Protein 5ETE (pdb70)

CATH classification: 3.40.33.10

Secondary structure (DSSP, 8-state):
---HHHHHHHHHHHHHHTTBTT-PPPEE-HHHHHHHHHHHHT---SS-------SSEEEEEES--HHHHHHHHHHGGGG--TTS-S--TTTHHHHHHH-TT--EEEEEEEE--TTT-EEEEEEEES----TT-HHHHSPPB-

Foldseek 3Di:
DDDPLQVLLQVLLQVLLVQFPLADRADEDPVQQVVAAVVQVPDPLPPDDDDDPDQWAKDKDWDDRRSRSLVCLLVLVVVADLVDDADDPSNQSNLFSNFRPWHYKHKHKDASPDPIGMIIMMTIPPTDRDPPCSNVGPGDGD

Nearest PDB structures (foldseek):
  5jys-assembly1_A  TM=9.985E-01  e=9.678E-29  Saccharomyces cerevisiae S288C
  1smb-assembly1_A  TM=9.167E-01  e=1.382E-13  Homo sapiens
  5vhg-assembly1_A  TM=9.095E-01  e=3.705E-13  Homo sapiens
  4p27-assembly1_A  TM=7.728E-01  e=4.350E-09  Schistosoma mansoni
  6any-assembly1_A  TM=7.754E-01  e=2.032E-08  Brugia malayi

Radius of gyration: 14.45 Å; Cα contacts (8 Å, |Δi|>4): 253; chains: 1; bounding box: 34×34×40 Å

Solvent-accessible surface area: 7162 Å² total; per-residue (Å²): 200,84,70,127,57,4,51,48,0,31,50,21,0,33,121,44,1,80,87,7,109,106,17,80,73,8,59,36,11,112,96,6,17,66,66,0,58,89,63,0,85,124,26,107,41,55,25,89,81,97,115,32,78,36,101,63,9,30,3,11,8,35,45,100,74,1,35,38,0,0,48,36,7,15,101,28,37,102,96,23,73,81,95,108,60,21,140,48,93,93,3,10,58,0,1,5,0,1,5,46,59,2,77,69,0,0,4,0,47,66,106,28,38,88,91,106,27,33,3,0,0,0,1,0,55,63,22,10,50,130,175,70,79,14,73,96,9,7,36,61,96,111

Structure (mmCIF, N/CA/C/O backbone):
data_5ETE
#
_entry.id   5ETE
#
_cell.length_a   124.740
_cell.length_b   124.740
_cell.length_c   59.060
_cell.angle_alpha   90.00
_cell.angle_beta   90.00
_cell.angle_gamma   120.00
#
_symmetry.space_group_name_H-M   'P 62 2 2'
#
loop_
_entity.id
_entity.type
_entity.pdbx_description
1 polymer Pry1p
2 non-polymer '1,4-DIETHYLENE DIOXIDE'
3 water water
#
loop_
_atom_site.group_PDB
_atom_site.id
_atom_site.type_symbol
_atom_site.label_atom_id
_atom_site.label_alt_id
_atom_site.label_comp_id
_atom_site.label_asym_id
_atom_site.label_entity_id
_atom_site.label_seq_id
_atom_site.pdbx_PDB_ins_code
_atom_site.Cartn_x
_atom_site.Cartn_y
_atom_site.Cartn_z
_atom_site.occupancy
_atom_site.B_iso_or_equiv
_atom_site.auth_seq_id
_atom_site.auth_comp_id
_atom_site.auth_asym_id
_atom_site.auth_atom_id
_atom_site.pdbx_PDB_model_num
ATOM 1 N N . ASP A 1 8 ? -21.604 50.195 26.219 1.00 54.85 158 ASP A N 1
ATOM 2 C CA . ASP A 1 8 ? -20.668 51.201 25.707 1.00 71.69 158 ASP A CA 1
ATOM 3 C C . ASP A 1 8 ? -19.441 50.560 25.065 1.00 58.48 158 ASP A C 1
ATOM 4 O O . ASP A 1 8 ? -18.952 49.528 25.525 1.00 53.98 158 ASP A O 1
ATOM 12 N N . LEU A 1 9 ? -18.935 51.192 24.009 1.00 57.64 159 LEU A N 1
ATOM 13 C CA . LEU A 1 9 ? -17.785 50.656 23.292 1.00 50.19 159 LEU A CA 1
ATOM 14 C C . LEU A 1 9 ? -16.512 50.790 24.120 1.00 43.52 159 LEU A C 1
ATOM 15 O O . LEU A 1 9 ? -16.356 51.719 24.919 1.00 42.20 159 LEU A O 1
ATOM 31 N N . SER A 1 10 ? -15.587 49.852 23.908 1.00 36.81 160 SER A N 1
ATOM 32 C CA . SER A 1 10 ? -14.236 50.020 24.413 1.00 32.95 160 SER A CA 1
ATOM 33 C C . SER A 1 10 ? -13.565 51.237 23.755 1.00 32.44 160 SER A C 1
ATOM 34 O O . SER A 1 10 ? -14.042 51.798 22.757 1.00 29.25 160 SER A O 1
ATOM 42 N N . ASP A 1 11 ? -12.433 51.640 24.337 1.00 32.20 161 ASP A N 1
ATOM 43 C CA . ASP A 1 11 ? -11.640 52.719 23.763 1.00 30.54 161 ASP A CA 1
ATOM 44 C C . ASP A 1 11 ? -11.077 52.322 22.398 1.00 35.33 161 ASP A C 1
ATOM 45 O O . ASP A 1 11 ? -11.018 53.148 21.477 1.00 28.21 161 ASP A O 1
ATOM 54 N N . PHE A 1 12 ? -10.681 51.052 22.238 1.00 29.18 162 PHE A N 1
ATOM 55 C CA . PHE A 1 12 ? -10.249 50.561 20.931 1.00 29.07 162 PHE A CA 1
ATOM 56 C C . PHE A 1 12 ? -11.355 50.739 19.894 1.00 28.75 162 PHE A C 1
ATOM 57 O O . PHE A 1 12 ? -11.142 51.346 18.833 1.00 26.24 162 PHE A O 1
ATOM 74 N N . ALA A 1 13 ? -12.557 50.240 20.199 1.00 26.56 163 ALA A N 1
ATOM 75 C CA . ALA A 1 13 ? -13.652 50.293 19.231 1.00 25.61 163 ALA A CA 1
ATOM 76 C C . ALA A 1 13 ? -14.036 51.736 18.89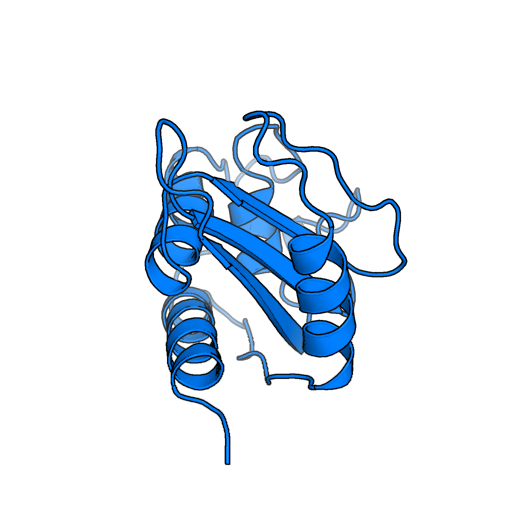8 1.00 28.26 163 ALA A C 1
ATOM 77 O O . ALA A 1 13 ? -14.250 52.077 17.728 1.00 24.67 163 ALA A O 1
ATOM 84 N N . SER A 1 14 ? -14.149 52.598 19.907 1.00 22.73 164 SER A N 1
ATOM 85 C CA . SER A 1 14 ? -14.601 53.961 19.620 1.00 26.80 164 SER A CA 1
ATOM 86 C C . SER A 1 14 ? -13.554 54.739 18.815 1.00 28.61 164 SER A C 1
ATOM 87 O O . SER A 1 14 ? -13.906 55.503 17.900 1.00 22.34 164 SER A O 1
ATOM 95 N N . SER A 1 15 ? -12.264 54.533 19.105 1.00 18.87 165 SER A N 1
ATOM 96 C CA . SER A 1 15 ? -11.237 55.266 18.363 1.00 22.33 165 SER A CA 1
ATOM 97 C C . SER A 1 15 ? -11.144 54.794 16.908 1.00 23.32 165 SER A C 1
ATOM 98 O O . SER A 1 15 ? -10.993 55.617 16.002 1.00 23.22 165 SER A O 1
ATOM 106 N N . VAL A 1 16 ? -11.232 53.480 16.662 1.00 20.61 166 VAL A N 1
ATOM 107 C CA . VAL A 1 16 ? -11.163 52.954 15.305 1.00 21.05 166 VAL A CA 1
ATOM 108 C C . VAL A 1 16 ? -12.409 53.344 14.502 1.00 22.32 166 VAL A C 1
ATOM 109 O O . VAL A 1 16 ? -12.317 53.662 13.314 1.00 22.30 166 VAL A O 1
ATOM 122 N N . LEU A 1 17 ? -13.591 53.299 15.123 1.00 21.69 167 LEU A N 1
ATOM 123 C CA . LEU A 1 17 ? -14.816 53.690 14.427 1.00 19.55 167 LEU A CA 1
ATOM 124 C C . LEU A 1 17 ? -14.764 55.153 14.013 1.00 20.24 167 LEU A C 1
ATOM 125 O O . LEU A 1 17 ? -15.113 55.503 12.874 1.00 21.93 167 LEU A O 1
ATOM 141 N N . ALA A 1 18 ? -14.358 56.027 14.941 1.00 21.84 168 ALA A N 1
ATOM 142 C CA . ALA A 1 18 ? -14.208 57.453 14.628 1.00 21.93 168 ALA A CA 1
ATOM 143 C C . ALA A 1 18 ? -13.231 57.682 13.472 1.00 26.15 168 ALA A C 1
ATOM 144 O O . ALA A 1 18 ? -13.470 58.537 12.609 1.00 22.86 168 ALA A O 1
ATOM 151 N N . GLU A 1 19 ? -12.117 56.942 13.433 1.00 20.77 169 GLU A N 1
ATOM 152 C CA . GLU A 1 19 ? -11.155 57.196 12.365 1.00 20.13 169 GLU A CA 1
ATOM 153 C C . GLU A 1 19 ? -11.752 56.824 11.001 1.00 22.74 169 GLU A C 1
ATOM 154 O O . GLU A 1 19 ? -11.566 57.556 10.018 1.00 20.77 169 GLU A O 1
ATOM 166 N N . HIS A 1 20 ? -12.535 55.731 10.936 1.00 21.06 170 HIS A N 1
ATOM 167 C CA . HIS A 1 20 ? -13.229 55.385 9.695 1.00 18.19 170 HIS A CA 1
ATOM 168 C C . HIS A 1 20 ? -14.187 56.511 9.284 1.00 22.26 170 HIS A C 1
ATOM 169 O O . HIS A 1 20 ? -14.196 56.966 8.128 1.00 19.56 170 HIS A O 1
ATOM 183 N N . ASN A 1 21 ? -15.027 56.949 10.216 1.00 16.90 171 ASN A N 1
ATOM 184 C CA . ASN A 1 21 ? -16.124 57.850 9.873 1.00 20.15 171 ASN A CA 1
ATOM 185 C C . ASN A 1 21 ? -15.661 59.293 9.651 1.00 22.75 171 ASN A C 1
ATOM 186 O O . ASN A 1 21 ? -16.325 60.039 8.910 1.00 23.79 171 ASN A O 1
ATOM 197 N N . LYS A 1 22 ? -14.509 59.681 10.211 1.00 19.97 172 LYS A N 1
ATOM 198 C CA . LYS A 1 22 ? -13.892 60.968 9.858 1.00 24.87 172 LYS A CA 1
ATOM 199 C C . LYS A 1 22 ? -13.531 61.016 8.383 1.00 23.55 172 LYS A C 1
ATOM 200 O O . LYS A 1 22 ? -13.635 62.069 7.744 1.00 23.48 172 LYS A O 1
ATOM 219 N N . LYS A 1 23 ? -13.006 59.906 7.854 1.00 20.36 173 LYS A N 1
ATOM 220 C CA . LYS A 1 23 ? -12.619 59.846 6.444 1.00 21.71 173 LYS A CA 1
ATOM 221 C C . LYS A 1 23 ? -13.823 59.710 5.517 1.00 25.31 173 LYS A C 1
ATOM 222 O O . LYS A 1 23 ? -13.891 60.392 4.482 1.00 23.71 173 LYS A O 1
ATOM 241 N N . ARG A 1 24 ? -14.782 58.837 5.861 1.00 19.77 174 ARG A N 1
ATOM 242 C CA . ARG A 1 24 ? -15.952 58.679 5.007 1.00 21.12 174 ARG A CA 1
ATOM 243 C C . ARG A 1 24 ? -16.705 59.993 4.842 1.00 19.24 174 ARG A C 1
ATOM 244 O O . ARG A 1 24 ? -17.304 60.236 3.786 1.00 19.49 174 ARG A O 1
ATOM 265 N N . ALA A 1 25 ? -16.712 60.839 5.869 1.00 21.98 175 ALA A N 1
ATOM 266 C CA . ALA A 1 25 ? -17.456 62.098 5.785 1.00 25.59 175 ALA A CA 1
ATOM 267 C C . ALA A 1 25 ? -16.832 63.079 4.800 1.00 24.49 175 ALA A C 1
ATOM 268 O O . ALA A 1 25 ? -17.480 64.080 4.443 1.00 20.87 175 ALA A O 1
ATOM 275 N N . LEU A 1 26 ? -15.595 62.824 4.365 1.00 21.56 176 LEU A N 1
ATOM 276 C CA . LEU A 1 26 ? -14.981 63.642 3.331 1.00 21.84 176 LEU A CA 1
ATOM 277 C C . LEU A 1 26 ? -15.597 63.399 1.955 1.00 23.12 176 LEU A C 1
ATOM 278 O O . LEU A 1 26 ? -15.401 64.229 1.073 1.00 23.84 176 LEU A O 1
ATOM 294 N N . HIS A 1 27 ? -16.362 62.311 1.766 1.00 22.47 177 HIS A N 1
ATOM 295 C CA . HIS A 1 27 ? -16.877 61.890 0.466 1.00 22.65 177 HIS A CA 1
ATOM 296 C C . HIS A 1 27 ? -18.399 62.073 0.339 1.00 24.85 177 HIS A C 1
ATOM 297 O O . HIS A 1 27 ? -19.149 61.827 1.290 1.00 20.32 177 HIS A O 1
ATOM 311 N N . LYS A 1 28 ? -18.841 62.438 -0.868 1.00 24.27 178 LYS A N 1
ATOM 312 C CA . LYS A 1 28 ? -20.250 62.717 -1.150 1.00 28.74 178 LYS A CA 1
ATOM 313 C C . LYS A 1 28 ? -21.095 61.461 -0.992 1.00 25.85 178 LYS A C 1
ATOM 314 O O . LYS A 1 28 ? -20.681 60.370 -1.373 1.00 21.40 178 LYS A O 1
ATOM 333 N N . ASP A 1 29 ? -22.288 61.623 -0.432 1.00 21.80 179 ASP A N 1
ATOM 334 C CA . ASP A 1 29 ? -23.291 60.547 -0.408 1.00 24.94 179 ASP A CA 1
ATOM 335 C C . ASP A 1 29 ? -22.736 59.241 0.188 1.00 28.98 179 ASP A C 1
ATOM 336 O O . ASP A 1 29 ? -23.091 58.138 -0.247 1.00 29.61 179 ASP A O 1
ATOM 345 N N . THR A 1 30 ? -21.876 59.355 1.205 1.00 23.23 180 THR A N 1
ATOM 346 C CA . THR A 1 30 ? -21.236 58.186 1.830 1.00 23.93 180 THR A CA 1
ATOM 347 C C . THR A 1 30 ? -21.612 58.070 3.320 1.00 27.45 180 THR A C 1
ATOM 348 O O . THR A 1 30 ? -21.066 58.801 4.169 1.00 26.55 180 THR A O 1
ATOM 359 N N . PRO A 1 31 ? -22.542 57.182 3.688 1.00 26.73 181 PRO A N 1
ATOM 360 C CA . PRO A 1 31 ? -23.004 57.112 5.091 1.00 25.43 181 PRO A CA 1
ATOM 361 C C . PRO A 1 31 ? -21.928 56.635 6.052 1.00 25.28 181 PRO A C 1
ATOM 362 O O . PRO A 1 31 ? -21.026 55.880 5.688 1.00 23.57 181 PRO A O 1
ATOM 373 N N . ALA A 1 32 ? -22.076 57.039 7.316 1.00 21.31 182 ALA A N 1
ATOM 374 C CA . ALA A 1 32 ? -21.210 56.552 8.383 1.00 22.90 182 ALA A CA 1
ATOM 375 C C . ALA A 1 32 ? -21.461 55.074 8.675 1.00 27.00 182 ALA A C 1
ATOM 376 O O . ALA A 1 32 ? -22.563 54.558 8.484 1.00 22.16 182 ALA A O 1
ATOM 383 N N . LEU A 1 33 ? -20.406 54.386 9.114 1.00 22.96 183 LEU A N 1
ATOM 384 C CA . LEU A 1 33 ? -20.504 53.010 9.586 1.00 26.16 183 LEU A CA 1
ATOM 385 C C . LEU A 1 33 ? -20.891 52.956 11.070 1.00 21.63 183 LEU A C 1
ATOM 386 O O . LEU A 1 33 ? -20.663 53.901 11.837 1.00 22.61 183 LEU A O 1
ATOM 402 N N . SER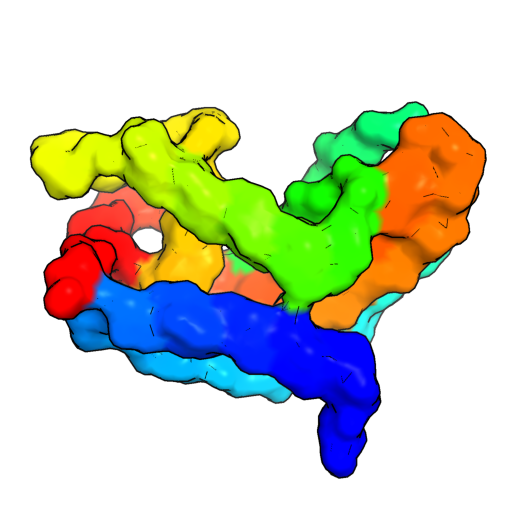 A 1 34 ? -21.460 51.821 11.471 1.00 21.37 184 SER A N 1
ATOM 403 C CA . SER A 1 34 ? -21.627 51.479 12.872 1.00 21.52 184 SER A CA 1
ATOM 404 C C . SER A 1 34 ? -20.788 50.247 13.220 1.00 21.89 184 SER A C 1
ATOM 405 O O . SER A 1 34 ? -20.432 49.445 12.348 1.00 24.64 184 SER A O 1
ATOM 413 N N . TRP A 1 35 ? -20.464 50.115 14.514 1.00 24.85 185 TRP A N 1
ATOM 414 C CA . TRP A 1 35 ? -19.618 49.024 15.012 1.00 24.80 185 TRP A CA 1
ATOM 415 C C . 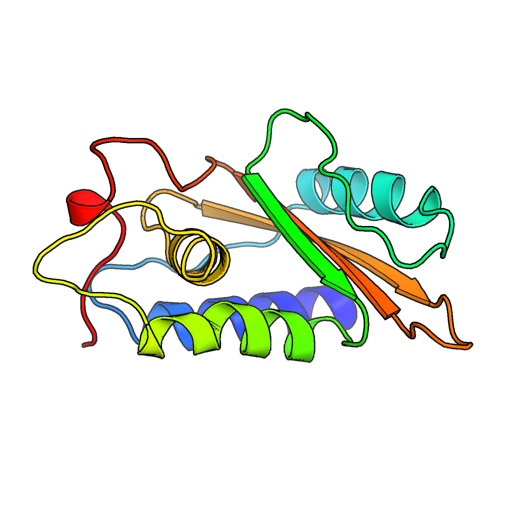TRP A 1 35 ? -20.447 47.768 15.273 1.00 25.74 185 TRP A C 1
ATOM 416 O O . TRP A 1 35 ? -21.544 47.849 15.822 1.00 26.25 185 TRP A O 1
ATOM 437 N N . SER A 1 36 ? -19.912 46.602 14.909 1.00 25.95 186 SER A N 1
ATOM 438 C CA . SER A 1 36 ? -20.607 45.325 15.101 1.00 23.10 186 SER A CA 1
ATOM 439 C C . SER A 1 36 ? -19.793 44.396 16.006 1.00 27.90 186 SER A C 1
ATOM 440 O O . SER A 1 36 ? -18.646 44.059 15.688 1.00 25.13 186 SER A O 1
ATOM 448 N N . ASP A 1 37 ? -20.385 43.986 17.137 1.00 24.51 187 ASP A N 1
ATOM 449 C CA . ASP A 1 37 ? -19.744 43.005 18.014 1.00 24.67 187 ASP A CA 1
ATOM 450 C C . ASP A 1 37 ? -19.485 41.692 17.280 1.00 26.29 187 ASP A C 1
ATOM 451 O O . ASP A 1 37 ? -18.484 41.020 17.531 1.00 23.13 187 ASP A O 1
ATOM 460 N N . THR A 1 38 ? -20.386 41.306 16.378 1.00 22.22 188 THR A N 1
ATOM 461 C CA . THR A 1 38 ? -20.197 40.093 15.587 1.00 23.79 188 THR A CA 1
ATOM 462 C C . THR A 1 38 ? -18.943 40.189 14.709 1.00 29.64 188 THR A C 1
ATOM 463 O O . THR A 1 38 ? -18.110 39.267 14.684 1.00 23.17 188 THR A O 1
ATOM 474 N N . LEU A 1 39 ? -18.777 41.310 13.995 1.00 25.82 189 LEU A N 1
ATOM 475 C CA . LEU A 1 39 ? -17.603 41.473 13.144 1.00 25.47 189 LEU A CA 1
ATOM 476 C C . LEU A 1 39 ? -16.325 41.519 13.977 1.00 25.65 189 LEU A C 1
ATOM 477 O O . LEU A 1 39 ? -15.314 40.915 13.596 1.00 24.34 189 LEU A O 1
ATOM 493 N N . ALA A 1 40 ? -16.376 42.173 15.149 1.00 21.48 190 ALA A N 1
ATOM 494 C CA . ALA A 1 40 ? -15.189 42.335 15.989 1.00 29.49 190 ALA A CA 1
ATOM 495 C C . ALA A 1 40 ? -14.759 41.023 16.637 1.00 31.50 190 ALA A C 1
ATOM 496 O O . ALA A 1 40 ? -13.563 40.807 16.851 1.00 24.22 190 ALA A O 1
ATOM 503 N N . SER A 1 41 ? -15.705 40.136 16.957 1.00 27.85 191 SER A N 1
ATOM 504 C CA . SER A 1 41 ? -15.335 38.825 17.495 1.00 26.11 191 SER A CA 1
ATOM 505 C C . SER A 1 41 ? -14.652 37.984 16.437 1.00 28.13 191 SER A C 1
ATOM 506 O O . SER A 1 41 ? -13.663 37.302 16.730 1.00 33.78 191 SER A O 1
ATOM 514 N N . TYR A 1 42 ? -15.166 38.027 15.198 1.00 26.04 192 TYR A N 1
ATOM 515 C CA . TYR A 1 42 ? -14.507 37.353 14.085 1.00 26.47 192 TYR A CA 1
ATOM 516 C C . TYR A 1 42 ? -13.091 37.893 13.896 1.00 30.47 192 TYR A C 1
ATOM 517 O O . TYR A 1 42 ? -12.122 37.127 13.813 1.00 26.08 192 TYR A O 1
ATOM 535 N N . ALA A 1 43 ? -12.951 39.219 13.859 1.00 23.15 193 ALA A N 1
ATOM 536 C CA . ALA A 1 43 ? -11.633 39.822 13.623 1.00 30.06 193 ALA A CA 1
ATOM 537 C C . ALA A 1 43 ? -10.643 39.461 14.735 1.00 28.62 193 ALA A C 1
ATOM 538 O O . ALA A 1 43 ? -9.504 39.044 14.467 1.00 30.76 193 ALA A O 1
ATOM 545 N N . GLN A 1 44 ? -11.054 39.620 15.993 1.00 26.70 194 GLN A N 1
ATOM 546 C CA . GLN A 1 44 ? -10.141 39.381 17.103 1.00 30.39 194 GLN A CA 1
ATOM 547 C C . GLN A 1 44 ? -9.764 37.904 17.208 1.00 35.54 194 GLN A C 1
ATOM 548 O O . GLN A 1 44 ? -8.610 37.571 17.518 1.00 29.95 194 GLN A O 1
ATOM 562 N N . ASP A 1 45 ? -10.712 37.005 16.937 1.00 32.13 195 ASP A N 1
ATOM 563 C CA . ASP A 1 45 ? -10.368 35.582 16.880 1.00 35.32 195 ASP A CA 1
ATOM 564 C C . ASP A 1 45 ? -9.246 35.325 15.888 1.00 36.00 195 ASP A C 1
ATOM 565 O O . ASP A 1 45 ? -8.343 34.532 16.168 1.00 32.84 195 ASP A O 1
ATOM 572 N N . TYR A 1 46 ? -9.294 35.963 14.708 1.00 29.83 196 TYR A N 1
ATOM 573 C CA . TYR A 1 46 ? -8.249 35.739 13.704 1.00 35.43 196 TYR A CA 1
ATOM 574 C C . TYR A 1 46 ? -6.922 36.355 14.139 1.00 35.99 196 TYR A C 1
ATOM 575 O O . TYR A 1 46 ? -5.854 35.760 13.937 1.00 32.60 196 TYR A O 1
ATOM 593 N N . ALA A 1 47 ? -6.968 37.533 14.755 1.00 32.98 197 ALA A N 1
ATOM 594 C CA . ALA A 1 47 ? -5.743 38.158 15.243 1.00 37.01 197 ALA A CA 1
ATOM 595 C C . ALA A 1 47 ? -5.094 37.317 16.337 1.00 38.31 197 ALA A C 1
ATOM 596 O O . ALA A 1 47 ? -3.871 37.147 16.343 1.00 35.43 197 ALA A O 1
ATOM 603 N N . ASP A 1 48 ? -5.903 36.796 17.277 1.00 38.75 198 ASP A N 1
ATOM 604 C CA . ASP A 1 48 ? -5.399 35.896 18.320 1.00 40.10 198 ASP A CA 1
ATOM 605 C C . ASP A 1 48 ? -4.529 34.785 17.741 1.00 41.73 198 ASP A C 1
ATOM 606 O O . ASP A 1 48 ? -3.604 34.317 18.403 1.00 42.85 198 ASP A O 1
ATOM 615 N N . ASN A 1 49 ? -4.799 34.366 16.509 1.00 39.61 199 ASN A N 1
ATOM 616 C CA . ASN A 1 49 ? -4.083 33.275 15.866 1.00 42.02 199 ASN A CA 1
ATOM 617 C C . ASN A 1 49 ? -2.926 33.698 14.957 1.00 39.83 199 ASN A C 1
ATOM 618 O O . ASN A 1 49 ? -2.336 32.822 14.321 1.00 36.70 199 ASN A O 1
ATOM 629 N N . TYR A 1 50 ? -2.591 34.990 14.852 1.00 34.87 200 TYR A N 1
ATOM 630 C CA . TYR A 1 50 ? -1.497 35.400 13.969 1.00 44.56 200 TYR A CA 1
ATOM 631 C C . TYR A 1 50 ? -0.149 34.913 14.515 1.00 40.29 200 TYR A C 1
ATOM 632 O O . TYR A 1 50 ? 0.108 34.995 15.719 1.00 36.26 200 TYR A O 1
ATOM 650 N N . ASP A 1 51 ? 0.721 34.435 13.612 1.00 41.95 201 ASP A N 1
ATOM 651 C CA . ASP A 1 51 ? 2.015 33.830 13.963 1.00 45.12 201 ASP A CA 1
ATOM 652 C C . ASP A 1 51 ? 3.159 34.837 14.081 1.00 47.59 201 ASP A C 1
ATOM 653 O O . ASP A 1 51 ? 4.305 34.423 14.276 1.00 48.29 201 ASP A O 1
ATOM 662 N N . CYS A 1 52 ? 2.886 36.136 13.965 1.00 44.38 202 CYS A N 1
ATOM 663 C CA . CYS A 1 52 ? 3.912 37.167 14.139 1.00 42.51 202 CYS A CA 1
ATOM 664 C C . CYS A 1 52 ? 5.143 36.885 13.268 1.00 44.74 202 CYS A C 1
ATOM 665 O O . CYS A 1 52 ? 6.284 37.150 13.655 1.00 45.84 202 CYS A O 1
ATOM 672 N N . SER A 1 53 ? 4.896 36.393 12.053 1.00 41.35 203 SER A N 1
ATOM 673 C CA . SER A 1 53 ? 5.951 36.083 11.094 1.00 44.46 203 SER A CA 1
ATOM 674 C C . SER A 1 53 ? 6.296 37.235 10.154 1.00 52.63 203 SER A C 1
ATOM 675 O O . SER A 1 53 ? 7.363 37.199 9.528 1.00 44.11 203 SER A O 1
ATOM 683 N N . GLY A 1 54 ? 5.414 38.230 9.999 1.00 45.83 204 GLY A N 1
ATOM 684 C CA . GLY A 1 54 ? 5.636 39.311 9.063 1.00 45.66 204 GLY A CA 1
ATOM 685 C C . GLY A 1 54 ? 4.874 39.196 7.751 1.00 46.67 204 GLY A C 1
ATOM 686 O O . GLY A 1 54 ? 4.879 40.151 6.959 1.00 42.62 204 GLY A O 1
ATOM 690 N N . THR A 1 55 ? 4.232 38.071 7.491 1.00 46.53 205 THR A N 1
ATOM 691 C CA . THR A 1 55 ? 3.431 37.902 6.290 1.00 69.24 205 THR A CA 1
ATOM 692 C C . THR A 1 55 ? 1.960 38.177 6.595 1.00 64.55 205 THR A C 1
ATOM 693 O O . THR A 1 55 ? 1.479 37.942 7.708 1.00 57.32 205 THR A O 1
ATOM 699 N N . LEU A 1 56 ? 1.251 38.675 5.585 1.00 51.47 206 LEU A N 1
ATOM 700 C CA . LEU A 1 56 ? -0.173 38.978 5.686 1.00 45.78 206 LEU A CA 1
ATOM 701 C C . LEU A 1 56 ? -0.947 38.067 4.742 1.00 43.66 206 LEU A C 1
ATOM 702 O O . LEU A 1 56 ? -0.848 38.198 3.518 1.00 48.06 206 LEU A O 1
ATOM 718 N N . THR A 1 57 ? -1.719 37.155 5.318 1.00 38.42 207 THR A N 1
ATOM 719 C CA . THR A 1 57 ? -2.572 36.238 4.575 1.00 40.35 207 THR A CA 1
ATOM 720 C C . THR A 1 57 ? -4.030 36.487 4.956 1.00 34.02 207 THR A C 1
ATOM 721 O O . THR A 1 57 ? -4.361 36.573 6.146 1.00 32.77 207 THR A O 1
ATOM 732 N N . HIS A 1 58 ? -4.885 36.610 3.948 1.00 30.34 208 HIS A N 1
ATOM 733 C CA . HIS A 1 58 ? -6.306 36.854 4.158 1.00 32.53 208 HIS A CA 1
ATOM 734 C C . HIS A 1 58 ? -6.980 35.619 4.736 1.00 37.37 208 HIS A C 1
ATOM 735 O O . HIS A 1 58 ? -6.536 34.489 4.520 1.00 33.41 208 HIS A O 1
ATOM 749 N N . SER A 1 59 ? -8.087 35.842 5.452 1.00 37.59 209 SER A N 1
ATOM 750 C CA . SER A 1 59 ? -8.726 34.764 6.199 1.00 37.09 209 SER A CA 1
ATOM 751 C C . SER A 1 59 ? -9.599 33.858 5.337 1.00 31.18 209 SER A C 1
ATOM 752 O O . SER A 1 59 ? -9.915 32.748 5.768 1.00 34.83 209 SER A O 1
ATOM 760 N N . GLY A 1 60 ? -10.014 34.294 4.152 1.00 29.25 210 GLY A N 1
ATOM 761 C CA . GLY A 1 60 ? -10.945 33.502 3.369 1.00 32.40 210 GLY A CA 1
ATOM 762 C C . GLY A 1 60 ? -12.388 33.513 3.847 1.00 40.71 210 GLY A C 1
ATOM 763 O O . GLY A 1 60 ? -13.180 32.686 3.378 1.00 34.42 210 GLY A O 1
ATOM 767 N N . GLY A 1 61 ? -12.765 34.428 4.748 1.00 33.07 211 GLY A N 1
ATOM 768 C CA . GLY A 1 61 ? -14.075 34.416 5.377 1.00 31.02 211 GLY A CA 1
ATOM 769 C C . GLY A 1 61 ? -15.195 35.066 4.571 1.00 27.42 211 GLY A C 1
ATOM 770 O O . GLY A 1 61 ? -15.035 35.410 3.396 1.00 25.26 211 GLY A O 1
ATOM 774 N N . PRO A 1 62 ? -16.360 35.246 5.198 1.00 28.08 212 PRO A N 1
ATOM 775 C CA . PRO A 1 62 ? -1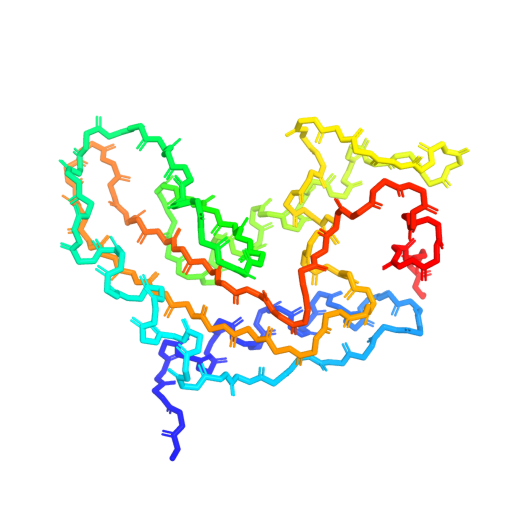7.526 35.811 4.500 1.00 28.36 212 PRO A CA 1
ATOM 776 C C . PRO A 1 62 ? -17.628 37.333 4.484 1.00 31.49 212 PRO A C 1
ATOM 777 O O . PRO A 1 62 ? -18.622 37.854 3.950 1.00 25.13 212 PRO A O 1
ATOM 788 N N . TYR A 1 63 ? -16.649 38.051 5.036 1.00 24.66 213 TYR A N 1
ATOM 789 C CA . TYR A 1 63 ? -16.715 39.503 5.178 1.00 24.13 213 TYR A CA 1
ATOM 790 C C . TYR A 1 63 ? -15.618 40.169 4.357 1.00 28.43 213 TYR A C 1
ATOM 791 O O . TYR A 1 63 ? -14.613 39.543 3.995 1.00 21.91 213 TYR A O 1
ATOM 809 N N . GLY A 1 64 ? -15.795 41.454 4.068 1.00 22.09 214 GLY A N 1
ATOM 810 C CA . GLY A 1 64 ? -14.668 42.247 3.595 1.00 25.15 214 GLY A CA 1
ATOM 811 C C . GLY A 1 64 ? -13.550 42.276 4.626 1.00 20.03 214 GLY A C 1
ATOM 812 O O . GLY A 1 64 ? -13.753 41.956 5.798 1.00 20.43 214 GLY A O 1
ATOM 816 N N . GLU A 1 65 ? -12.348 42.720 4.201 1.00 26.16 215 GLU A N 1
ATOM 817 C CA . GLU A 1 65 ? -11.160 42.568 5.047 1.00 21.21 215 GLU A CA 1
ATOM 818 C C . GLU A 1 65 ? -10.039 43.537 4.677 1.00 22.73 215 GLU A C 1
ATOM 819 O O . GLU A 1 65 ? -9.603 43.563 3.528 1.00 23.90 215 GLU A O 1
ATOM 831 N N . ASN A 1 66 ? -9.563 44.309 5.655 1.00 23.73 216 ASN A N 1
ATOM 832 C CA . ASN A 1 66 ? -8.317 45.074 5.544 1.00 20.15 216 ASN A CA 1
ATOM 833 C C . ASN A 1 66 ? -7.347 44.616 6.636 1.00 24.62 216 ASN A C 1
ATOM 834 O O . ASN A 1 66 ? -7.751 44.461 7.792 1.00 23.54 216 ASN A O 1
ATOM 845 N N . LEU A 1 67 ? -6.059 44.422 6.270 1.00 23.98 217 LEU A N 1
ATOM 846 C CA . LEU A 1 67 ? -4.992 43.997 7.179 1.00 26.97 217 LEU A CA 1
ATOM 847 C C . LEU A 1 67 ? -3.827 45.001 7.187 1.00 24.70 217 LEU A C 1
ATOM 848 O O . LEU A 1 67 ? -3.565 45.660 6.182 1.00 22.35 217 LEU A O 1
ATOM 864 N N . ALA A 1 68 ? -3.128 45.109 8.329 1.00 26.17 218 ALA A N 1
ATOM 865 C CA . ALA A 1 68 ? -1.948 45.970 8.473 1.00 30.74 218 ALA A CA 1
ATOM 866 C C . ALA A 1 68 ? -0.983 45.397 9.508 1.00 30.17 218 ALA A C 1
ATOM 867 O O . ALA A 1 68 ? -1.392 44.697 10.434 1.00 27.05 218 ALA A O 1
ATOM 874 N N . LEU A 1 69 ? 0.303 45.756 9.367 1.00 30.97 219 LEU A N 1
ATOM 875 C CA . LEU A 1 69 ? 1.345 45.381 10.324 1.00 28.95 219 LEU A CA 1
ATOM 876 C C . LEU A 1 69 ? 2.262 46.575 10.595 1.00 28.20 219 LEU A C 1
ATOM 877 O O . LEU A 1 69 ? 2.785 47.190 9.658 1.00 25.79 219 LEU A O 1
ATOM 893 N N . GLY A 1 70 ? 2.443 46.916 11.868 1.00 25.64 220 GLY A N 1
ATOM 894 C CA . GLY A 1 70 ? 3.273 48.054 12.245 1.00 29.70 220 GLY A CA 1
ATOM 895 C C . GLY A 1 70 ? 2.512 49.281 12.719 1.00 32.46 220 GLY A C 1
ATOM 896 O O . GLY A 1 70 ? 3.147 50.314 12.990 1.00 26.56 220 GLY A O 1
ATOM 900 N N . TYR A 1 71 ? 1.181 49.211 12.826 1.00 22.99 221 TYR A N 1
ATOM 901 C CA . TYR A 1 71 ? 0.359 50.359 13.215 1.00 27.89 221 TYR A CA 1
ATOM 902 C C . TYR A 1 71 ? -0.642 49.976 14.309 1.00 28.29 221 TYR A C 1
ATOM 903 O O . TYR A 1 71 ? -1.109 48.828 14.374 1.00 23.24 221 TYR A O 1
ATOM 921 N N . ASP A 1 72 ? -0.991 50.941 15.171 1.00 27.79 222 ASP A N 1
ATOM 922 C CA . ASP A 1 72 ? -2.156 50.715 16.029 1.00 31.31 222 ASP A CA 1
ATOM 923 C C . ASP A 1 72 ? -3.437 50.926 15.201 1.00 27.67 222 ASP A C 1
ATOM 924 O O . ASP A 1 72 ? -3.391 51.166 13.989 1.00 26.99 222 ASP A O 1
ATOM 933 N N . GLY A 1 73 ? -4.597 50.767 15.830 1.00 28.62 223 GLY A N 1
ATOM 934 C CA . GLY A 1 73 ? -5.854 50.726 15.107 1.00 25.44 223 GLY A CA 1
ATOM 935 C C . GLY A 1 73 ? -6.107 51.946 14.233 1.00 23.46 223 GLY A C 1
ATOM 936 O O . GLY A 1 73 ? -6.251 51.846 13.007 1.00 21.95 223 GLY A O 1
ATOM 940 N N . PRO A 1 74 ? -6.163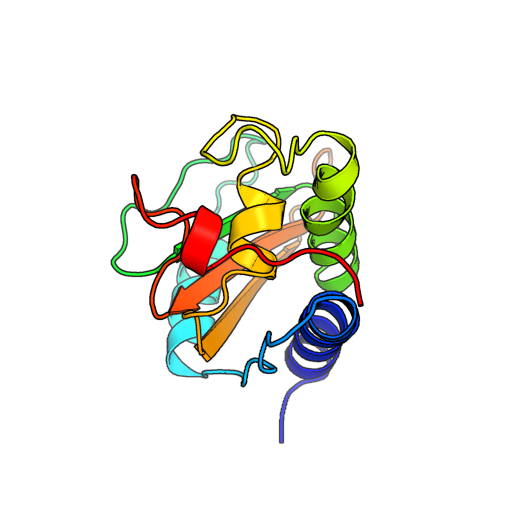 53.128 14.853 1.00 24.06 224 PRO A N 1
ATOM 941 C CA . PRO A 1 74 ? -6.410 54.350 14.061 1.00 28.14 224 PRO A CA 1
ATOM 942 C C . PRO A 1 74 ? -5.305 54.653 13.056 1.00 27.50 224 PRO A C 1
ATOM 943 O O . PRO A 1 74 ? -5.580 55.154 11.955 1.00 24.37 224 PRO A O 1
ATOM 954 N N . ALA A 1 75 ? -4.051 54.362 13.408 1.00 25.78 225 ALA A N 1
ATOM 955 C CA . ALA A 1 75 ? -2.960 54.595 12.476 1.00 23.25 225 ALA A CA 1
ATOM 956 C C . ALA A 1 75 ? -3.071 53.681 11.256 1.00 21.56 225 ALA A C 1
ATOM 957 O O . ALA A 1 75 ? -2.739 54.102 10.143 1.00 22.67 225 ALA A O 1
ATOM 964 N N . ALA A 1 76 ? -3.580 52.449 11.424 1.00 23.62 226 ALA A N 1
ATOM 965 C CA . ALA A 1 76 ? -3.799 51.583 10.267 1.00 22.09 226 ALA A CA 1
ATOM 966 C C . ALA A 1 76 ? -4.870 52.155 9.339 1.00 27.12 226 ALA A C 1
ATOM 967 O O . ALA A 1 76 ? -4.729 52.128 8.107 1.00 21.01 226 ALA A O 1
ATOM 974 N N . VAL A 1 77 ? -5.956 52.662 9.916 1.00 23.71 227 VAL A N 1
ATOM 975 C CA . VAL A 1 77 ? -7.005 53.261 9.107 1.00 25.83 227 VAL A CA 1
ATOM 976 C C . VAL A 1 77 ? -6.422 54.404 8.272 1.00 23.79 227 VAL A C 1
ATOM 977 O O . VAL A 1 77 ? -6.727 54.545 7.087 1.00 22.62 227 VAL A O 1
ATOM 990 N N . ASP A 1 78 ? -5.561 55.225 8.877 1.00 24.74 228 ASP A N 1
ATOM 991 C CA . ASP A 1 78 ? -4.968 56.352 8.162 1.00 22.37 228 ASP A CA 1
ATOM 992 C C . ASP A 1 78 ? -4.112 55.878 6.988 1.00 25.59 228 ASP A C 1
ATOM 993 O O . ASP A 1 78 ? -4.171 56.453 5.896 1.00 22.07 228 ASP A O 1
ATOM 1002 N N . ALA A 1 79 ? -3.311 54.832 7.190 1.00 24.85 229 ALA A N 1
ATOM 1003 C CA . ALA A 1 79 ? -2.500 54.300 6.095 1.00 26.76 229 ALA A CA 1
ATOM 1004 C C . ALA A 1 79 ? -3.375 53.782 4.959 1.00 27.97 229 ALA A C 1
ATOM 1005 O O . ALA A 1 79 ? -3.119 54.062 3.781 1.00 22.36 229 ALA A O 1
ATOM 1012 N N . TRP A 1 80 ? -4.397 52.994 5.296 1.00 23.22 230 TRP A N 1
ATOM 1013 C CA . TRP A 1 80 ? -5.329 52.503 4.287 1.00 22.29 230 TRP A CA 1
ATOM 1014 C C . TRP A 1 80 ? -5.941 53.662 3.486 1.00 21.78 230 TRP A C 1
ATOM 1015 O O . TRP A 1 80 ? -5.954 53.649 2.247 1.00 21.48 230 TRP A O 1
ATOM 1036 N N . TYR A 1 81 ? -6.454 54.669 4.180 1.00 23.80 231 TYR A N 1
ATOM 1037 C CA . TYR A 1 81 ? -7.127 55.771 3.490 1.00 21.02 231 TYR A CA 1
ATOM 1038 C C . TYR A 1 81 ? -6.175 56.585 2.611 1.00 26.44 231 TYR A C 1
ATOM 1039 O O . TYR A 1 81 ? -6.605 57.129 1.589 1.00 20.20 231 TYR A O 1
ATOM 1057 N N . ASN A 1 82 ? -4.890 56.701 2.988 1.00 24.70 232 ASN A N 1
ATOM 1058 C CA . ASN A 1 82 ? -3.950 57.516 2.202 1.00 23.38 232 ASN A CA 1
ATOM 1059 C C . ASN A 1 82 ? -3.772 56.999 0.768 1.00 24.88 232 ASN A C 1
ATOM 1060 O O . ASN A 1 82 ? -3.284 57.744 -0.095 1.00 21.76 232 ASN A O 1
ATOM 1071 N N . GLU A 1 83 ? -4.148 55.748 0.488 1.00 20.33 233 GLU A N 1
ATOM 1072 C CA . GLU A 1 83 ? -4.116 55.244 -0.885 1.00 20.08 233 GLU A CA 1
ATOM 1073 C C . GLU A 1 83 ? -4.969 56.066 -1.850 1.00 23.89 233 GLU A C 1
ATOM 1074 O O . GLU A 1 83 ? -4.847 55.876 -3.063 1.00 22.50 233 GLU A O 1
ATOM 1086 N N . ILE A 1 84 ? -5.827 56.967 -1.361 1.00 23.51 234 ILE A N 1
ATOM 1087 C CA . ILE A 1 84 ? -6.611 57.794 -2.275 1.00 25.24 234 ILE A CA 1
ATOM 1088 C C . ILE A 1 84 ? -5.692 58.500 -3.261 1.00 24.90 234 ILE A C 1
ATOM 1089 O O . ILE A 1 84 ? -6.069 58.768 -4.410 1.00 20.54 234 ILE A O 1
ATOM 1105 N N . SER A 1 85 ? -4.460 58.781 -2.840 1.00 25.82 235 SER A N 1
ATOM 1106 C CA . SER A 1 85 ? -3.535 59.515 -3.691 1.00 27.56 235 SER A CA 1
ATOM 1107 C C . SER A 1 85 ? -3.256 58.773 -5.000 1.00 23.33 235 SER A C 1
ATOM 1108 O O . SER A 1 85 ? -2.962 59.410 -6.006 1.00 21.68 235 SER A O 1
ATOM 1116 N N . ASN A 1 86 ? -3.357 57.443 -5.021 1.00 24.21 236 ASN A N 1
ATOM 1117 C CA . ASN A 1 86 ? -3.115 56.663 -6.243 1.00 23.10 236 ASN A CA 1
ATOM 1118 C C . ASN A 1 86 ? -4.357 56.436 -7.107 1.00 29.74 236 ASN A C 1
ATOM 1119 O O . ASN A 1 86 ? -4.232 55.854 -8.194 1.00 28.03 236 ASN A O 1
ATOM 1130 N N . TYR A 1 87 ? -5.548 56.837 -6.659 1.00 26.95 237 TYR A N 1
ATOM 1131 C CA . TYR A 1 87 ? -6.794 56.392 -7.280 1.00 24.73 237 TYR A CA 1
ATOM 1132 C C . TYR A 1 87 ? -7.202 57.354 -8.395 1.00 24.65 237 TYR A C 1
ATOM 1133 O O . TYR A 1 87 ? -7.284 58.564 -8.179 1.00 27.11 237 TYR A O 1
ATOM 1151 N N . ASP A 1 88 ? -7.480 56.803 -9.574 1.00 27.54 238 ASP A N 1
ATOM 1152 C CA . ASP A 1 88 ? -7.934 57.563 -10.745 1.00 31.98 238 ASP A CA 1
ATOM 1153 C C . ASP A 1 88 ? -9.467 57.502 -10.824 1.00 28.36 238 ASP A C 1
ATOM 1154 O O . ASP A 1 88 ? -10.042 56.480 -11.209 1.00 30.42 238 ASP A O 1
ATOM 1163 N N . PHE A 1 89 ? -10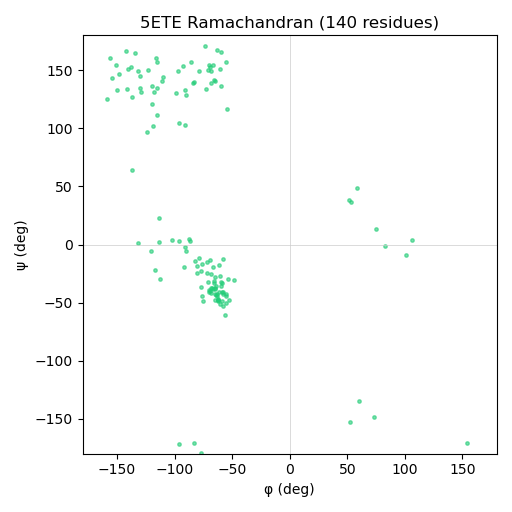.123 58.605 -10.461 1.00 27.93 239 PHE A N 1
ATOM 1164 C CA . PHE A 1 89 ? -11.584 58.671 -10.474 1.00 32.57 239 PHE A CA 1
ATOM 1165 C C . PHE A 1 89 ? -12.169 58.596 -11.886 1.00 37.04 239 PHE A C 1
ATOM 1166 O O . PHE A 1 89 ? -13.356 58.279 -12.034 1.00 34.58 239 PHE A O 1
ATOM 1183 N N . SER A 1 90 ? -11.382 58.872 -12.926 1.00 34.74 240 SER A N 1
ATOM 1184 C CA . SER A 1 90 ? -11.894 58.752 -14.288 1.00 36.55 240 SER A CA 1
ATOM 1185 C C . SER A 1 90 ? -11.655 57.365 -14.887 1.00 37.94 240 SER A C 1
ATOM 1186 O O . SER A 1 90 ? -12.131 57.105 -15.997 1.00 36.21 240 SER A O 1
ATOM 1191 N N . ASN A 1 91 ? -10.995 56.450 -14.153 1.00 33.28 241 ASN A N 1
ATOM 1192 C CA . ASN A 1 91 ? -10.890 55.035 -14.544 1.00 36.13 241 ASN A CA 1
ATOM 1193 C C . ASN A 1 91 ? -11.105 54.126 -13.339 1.00 35.78 241 ASN A C 1
ATOM 1194 O O . ASN A 1 91 ? -10.214 53.366 -12.951 1.00 34.63 241 ASN A O 1
ATOM 1205 N N . PRO A 1 92 ? -12.304 54.141 -12.754 1.00 33.69 242 PRO A N 1
ATOM 1206 C CA . PRO A 1 92 ? -12.533 53.430 -11.485 1.00 33.48 242 PRO A CA 1
ATOM 1207 C C . PRO A 1 92 ? -12.295 51.934 -11.590 1.00 27.41 242 PRO A C 1
ATOM 1208 O O . PRO A 1 92 ? -12.488 51.342 -12.647 1.00 34.64 242 PRO A O 1
ATOM 1219 N N . GLY A 1 93 ? -11.890 51.322 -10.474 1.00 29.69 243 GLY A N 1
ATOM 1220 C CA . GLY A 1 93 ? -11.709 49.881 -10.405 1.00 27.26 243 GLY A CA 1
ATOM 1221 C C . GLY A 1 93 ? -10.693 49.462 -9.351 1.00 27.11 243 GLY A C 1
ATOM 1222 O O . GLY A 1 93 ? -10.226 50.262 -8.539 1.00 29.74 243 GLY A O 1
ATOM 1226 N N . PHE A 1 94 ? -10.346 48.170 -9.383 1.00 26.04 244 PHE A N 1
ATOM 1227 C CA . PHE A 1 94 ? -9.384 47.620 -8.434 1.00 28.28 244 PHE A CA 1
ATOM 1228 C C . PHE A 1 94 ? -7.941 47.962 -8.830 1.00 27.29 244 PHE A C 1
ATOM 1229 O O . PHE A 1 94 ? -7.614 48.096 -10.013 1.00 24.86 244 PHE A O 1
ATOM 1246 N N . SER A 1 95 ? -7.078 48.098 -7.823 1.00 30.00 245 SER A N 1
ATOM 1247 C CA . SER A 1 95 ? -5.625 48.041 -8.025 1.00 26.81 245 SER A CA 1
ATOM 1248 C C . SER A 1 95 ? -4.971 47.630 -6.719 1.00 31.27 245 SER A C 1
ATOM 1249 O O . SER A 1 95 ? -5.562 47.753 -5.639 1.00 28.16 245 SER A O 1
ATOM 1257 N N . SER A 1 96 ? -3.726 47.145 -6.826 1.00 30.49 246 SER A N 1
ATOM 1258 C CA . SER A 1 96 ? -3.056 46.611 -5.637 1.00 23.40 246 SER A CA 1
ATOM 1259 C C . SER A 1 96 ? -2.810 47.682 -4.586 1.00 23.58 246 SER A C 1
ATOM 1260 O O . SER A 1 96 ? -2.731 47.362 -3.396 1.00 31.73 246 SER A O 1
ATOM 1268 N N . ASN A 1 97 ? -2.668 48.947 -4.985 1.00 23.05 247 ASN A N 1
ATOM 1269 C CA . ASN A 1 97 ? -2.362 50.009 -4.029 1.00 24.22 247 ASN A CA 1
ATOM 1270 C C . ASN A 1 97 ? -3.499 51.027 -3.872 1.00 25.91 247 ASN A C 1
ATOM 1271 O O . ASN A 1 97 ? -3.254 52.159 -3.435 1.00 21.43 247 ASN A O 1
ATOM 1282 N N . THR A 1 98 ? -4.738 50.637 -4.192 1.00 24.34 248 THR A N 1
ATOM 1283 C CA . THR A 1 98 ? -5.925 51.410 -3.814 1.00 21.38 248 THR A CA 1
ATOM 1284 C C . THR A 1 98 ? -7.048 50.581 -3.178 1.00 25.60 248 THR A C 1
ATOM 1285 O O . THR A 1 98 ? -8.080 51.163 -2.824 1.00 25.30 248 THR A O 1
ATOM 1296 N N . GLY A 1 99 ? -6.867 49.266 -2.986 1.00 20.66 249 GLY A N 1
ATOM 1297 C CA . GLY A 1 99 ? -7.937 48.363 -2.544 1.00 20.10 249 GLY A CA 1
ATOM 1298 C C . GLY A 1 99 ? -8.342 48.526 -1.087 1.00 24.38 249 GLY A C 1
ATOM 1299 O O . GLY A 1 99 ? -9.486 48.210 -0.727 1.00 25.00 249 GLY A O 1
ATOM 1303 N N . HIS A 1 100 ? -7.445 49.046 -0.253 1.00 20.37 250 HIS A N 1
ATOM 1304 C CA . HIS A 1 100 ? -7.761 49.355 1.143 1.00 21.09 250 HIS A CA 1
ATOM 1305 C C . HIS A 1 100 ? -8.612 50.625 1.240 1.00 25.00 250 HIS A C 1
ATOM 1306 O O . HIS A 1 100 ? -9.640 50.644 1.937 1.00 22.83 250 HIS A O 1
ATOM 1320 N N . PHE A 1 101 ? -8.186 51.694 0.550 1.00 20.86 251 PHE A N 1
ATOM 1321 C CA . PHE A 1 101 ? -8.983 52.920 0.440 1.00 21.35 251 PHE A CA 1
ATOM 1322 C C . PHE A 1 101 ? -10.414 52.649 -0.053 1.00 21.87 251 PHE A C 1
ATOM 1323 O O . PHE A 1 101 ? -11.379 53.169 0.526 1.00 21.56 251 PHE A O 1
ATOM 1340 N N . THR A 1 102 ? -10.583 51.861 -1.135 1.00 20.14 252 THR A N 1
ATOM 1341 C CA . THR A 1 102 ? -11.937 51.697 -1.687 1.00 24.18 252 THR A CA 1
ATOM 1342 C C . THR A 1 102 ? -12.851 50.900 -0.740 1.00 24.14 252 THR A C 1
ATOM 1343 O O . THR A 1 102 ? -14.083 51.088 -0.749 1.00 22.78 252 THR A O 1
ATOM 1354 N N . GLN A 1 103 ? -12.285 50.045 0.112 1.00 19.34 253 GLN A N 1
ATOM 1355 C CA . GLN A 1 103 ? -13.088 49.370 1.134 1.00 21.14 253 GLN A CA 1
ATOM 1356 C C . GLN A 1 103 ? -13.415 50.309 2.297 1.00 27.69 253 GLN A C 1
ATOM 1357 O O . GLN A 1 103 ? -14.518 50.248 2.835 1.00 18.66 253 GLN A O 1
ATOM 1371 N N . VAL A 1 104 ? -12.492 51.200 2.689 1.00 20.25 254 VAL A N 1
ATOM 1372 C CA . VAL A 1 104 ? -12.797 52.151 3.766 1.00 20.37 254 VAL A CA 1
ATOM 1373 C C . VAL A 1 104 ? -14.013 53.009 3.415 1.00 22.62 254 VAL A C 1
ATOM 1374 O O . VAL A 1 104 ? -14.844 53.289 4.286 1.00 20.63 254 VAL A O 1
ATOM 1387 N N . VAL A 1 105 ? -14.131 53.459 2.152 1.00 22.11 255 VAL A N 1
ATOM 1388 C CA . VAL A 1 105 ? -15.188 54.405 1.746 1.00 18.67 255 VAL A CA 1
ATOM 1389 C C . VAL A 1 105 ? -16.352 53.731 1.004 1.00 21.43 255 VAL A C 1
ATOM 1390 O O . VAL A 1 105 ? -17.284 54.437 0.590 1.00 21.21 255 VAL A O 1
ATOM 1403 N N . TRP A 1 106 ? -16.355 52.400 0.871 1.00 19.22 256 TRP A N 1
ATOM 1404 C CA . TRP A 1 106 ? -17.361 51.707 0.068 1.00 20.01 256 TRP A CA 1
ATOM 1405 C C . TRP A 1 106 ? -18.767 52.087 0.526 1.00 21.20 256 TRP A C 1
ATOM 1406 O O . TRP A 1 106 ? -19.155 51.830 1.666 1.00 20.90 256 TRP A O 1
ATOM 1427 N N . LYS A 1 107 ? -19.522 52.721 -0.371 1.00 22.49 257 LYS A N 1
ATOM 1428 C CA . LYS A 1 107 ? -20.820 53.285 0.010 1.00 21.65 257 LYS A CA 1
ATOM 1429 C C . LYS A 1 107 ? -21.742 52.237 0.630 1.00 23.26 257 LYS A C 1
ATOM 1430 O O . LYS A 1 107 ? -22.385 52.499 1.648 1.00 22.97 257 LYS A O 1
ATOM 1449 N N . SER A 1 108 ? -21.811 51.047 0.038 1.00 22.38 258 SER A N 1
ATOM 1450 C CA . SER A 1 108 ? -22.785 50.026 0.435 1.00 27.62 258 SER A CA 1
ATOM 1451 C C . SER A 1 108 ? -22.413 49.253 1.699 1.00 29.04 258 SER A C 1
ATOM 1452 O O . SER A 1 108 ? -23.249 48.477 2.193 1.00 23.07 258 SER A O 1
ATOM 1460 N N . THR A 1 109 ? -21.180 49.386 2.195 1.00 25.49 259 THR A N 1
ATOM 1461 C CA . THR A 1 109 ? -20.792 48.782 3.464 1.00 20.19 259 THR A CA 1
ATOM 1462 C C . THR A 1 109 ? -21.436 49.560 4.613 1.00 19.43 259 THR A C 1
ATOM 1463 O O . THR A 1 109 ? -21.369 50.790 4.632 1.00 20.88 259 THR A O 1
ATOM 1474 N N . THR A 1 110 ? -22.031 48.853 5.602 1.00 22.54 260 THR A N 1
ATOM 1475 C CA . THR A 1 110 ? -22.747 49.508 6.704 1.00 21.16 260 THR A CA 1
ATOM 1476 C C . THR A 1 110 ? -22.158 49.267 8.081 1.00 21.99 260 THR A C 1
ATOM 1477 O O . THR A 1 110 ? -22.420 50.070 8.981 1.00 16.95 260 THR A O 1
ATOM 1488 N N . GLN A 1 111 ? -21.373 48.197 8.275 1.00 16.49 261 GLN A N 1
ATOM 1489 C CA . GLN A 1 111 ? -20.822 47.878 9.589 1.00 23.08 261 GLN A CA 1
ATOM 1490 C C . GLN A 1 111 ? -19.357 47.448 9.474 1.00 22.01 261 GLN A C 1
ATOM 1491 O O . GLN A 1 111 ? -18.931 46.903 8.449 1.00 19.40 261 GLN A O 1
ATOM 1505 N N . VAL A 1 112 ? -18.609 47.676 10.560 1.00 22.83 262 VAL A N 1
ATOM 1506 C CA . VAL A 1 112 ? -17.204 47.284 10.685 1.00 24.05 262 VAL A CA 1
ATOM 1507 C C . VAL A 1 112 ? -16.960 46.769 12.098 1.00 25.61 262 VAL A C 1
ATOM 1508 O O . VAL A 1 112 ? -17.636 47.165 13.055 1.00 20.94 262 VAL A O 1
ATOM 1521 N N . GLY A 1 113 ? -15.998 45.857 12.222 1.00 23.32 263 GLY A N 1
ATOM 1522 C CA . GLY A 1 113 ? -15.500 45.426 13.523 1.00 24.72 263 GLY A CA 1
ATOM 1523 C C . GLY A 1 113 ? -14.072 44.927 13.376 1.00 25.81 263 GLY A C 1
ATOM 1524 O O . GLY A 1 113 ? -13.757 44.313 12.351 1.00 22.50 263 GLY A O 1
ATOM 1528 N N . CYS A 1 114 ? -13.209 45.182 14.361 1.00 24.92 264 CYS A N 1
ATOM 1529 C CA . CYS A 1 114 ? -11.769 44.972 14.217 1.00 26.86 264 CYS A CA 1
ATOM 1530 C C . CYS A 1 114 ? -11.158 44.264 15.432 1.00 28.08 264 CYS A C 1
ATOM 1531 O O . CYS A 1 114 ? -11.761 44.151 16.506 1.00 26.40 264 CYS A O 1
ATOM 1538 N N . GLY A 1 115 ? -9.926 43.769 15.229 1.00 27.81 265 GLY A N 1
ATOM 1539 C CA . GLY A 1 115 ? -9.146 43.165 16.292 1.00 27.95 265 GLY A CA 1
ATOM 1540 C C . GLY A 1 115 ? -7.671 43.524 16.160 1.00 29.62 265 GLY A C 1
ATOM 1541 O O . GLY A 1 115 ? -7.225 44.014 15.114 1.00 28.30 265 GLY A O 1
ATOM 1545 N N . ILE A 1 116 ? -6.912 43.265 17.231 1.00 29.07 266 ILE A N 1
ATOM 1546 C CA . ILE A 1 116 ? -5.500 43.670 17.296 1.00 28.05 266 ILE A CA 1
ATOM 1547 C C . ILE A 1 116 ? -4.690 42.681 18.136 1.00 33.05 266 ILE A C 1
ATOM 1548 O O . ILE A 1 116 ? -5.183 42.121 19.119 1.00 29.09 266 ILE A O 1
ATOM 1564 N N . LYS A 1 117 ? -3.421 42.493 17.755 1.00 28.22 267 LYS A N 1
ATOM 1565 C CA . LYS A 1 117 ? -2.468 41.698 18.529 1.00 34.69 267 LYS A CA 1
ATOM 1566 C C . LYS A 1 117 ? -1.090 42.351 18.499 1.00 35.02 267 LYS A C 1
ATOM 1567 O O . LYS A 1 117 ? -0.605 42.741 17.433 1.00 32.15 267 LYS A O 1
ATOM 1586 N N . THR A 1 118 ? -0.456 42.446 19.663 1.00 39.82 268 THR A N 1
ATOM 1587 C CA . THR A 1 118 ? 0.846 43.114 19.803 1.00 42.82 268 THR A CA 1
ATOM 1588 C C . THR A 1 118 ? 1.953 42.083 19.610 1.00 43.57 268 THR A C 1
ATOM 1589 O O . THR A 1 118 ? 2.232 41.284 20.502 1.00 45.68 268 THR A O 1
ATOM 1600 N N . CYS A 1 119 ? 2.579 42.086 18.432 1.00 46.00 269 CYS A N 1
ATOM 1601 C CA . CYS A 1 119 ? 3.701 41.191 18.175 1.00 48.71 269 CYS A CA 1
ATOM 1602 C C . CYS A 1 119 ? 5.010 41.722 18.757 1.00 44.44 269 CYS A C 1
ATOM 1603 O O . CYS A 1 119 ? 5.910 40.929 19.040 1.00 42.21 269 CYS A O 1
ATOM 1610 N N . GLY A 1 120 ? 5.129 43.034 18.941 1.00 43.82 270 GLY A N 1
ATOM 1611 C CA . GLY A 1 120 ? 6.394 43.659 19.292 1.00 44.93 270 GLY A CA 1
ATOM 1612 C C . GLY A 1 120 ? 7.494 43.259 18.330 1.00 47.02 270 GLY A C 1
ATOM 1613 O O . GLY A 1 120 ? 7.255 42.951 17.159 1.00 46.91 270 GLY A O 1
ATOM 1617 N N . GLY A 1 121 ? 8.727 43.273 18.828 1.00 52.57 271 GLY A N 1
ATOM 1618 C CA . GLY A 1 121 ? 9.852 42.803 18.025 1.00 48.49 271 GLY A CA 1
ATOM 1619 C C . GLY A 1 121 ? 10.030 43.604 16.745 1.00 49.53 271 GLY A C 1
ATOM 1620 O O . GLY A 1 121 ? 9.975 44.838 16.735 1.00 44.96 271 GLY A O 1
ATOM 1624 N N . ALA A 1 122 ? 10.245 42.890 15.640 1.00 48.55 272 ALA A N 1
ATOM 1625 C CA . ALA A 1 122 ? 10.484 43.543 14.360 1.00 54.13 272 ALA A CA 1
ATOM 1626 C C . ALA A 1 122 ? 9.218 44.101 13.724 1.00 53.00 272 ALA A C 1
ATOM 1627 O O . ALA A 1 122 ? 9.324 44.929 12.807 1.00 55.32 272 ALA A O 1
ATOM 1634 N N . TRP A 1 123 ? 8.036 43.672 14.180 1.00 50.62 273 TRP A N 1
ATOM 1635 C CA . TRP A 1 123 ? 6.790 43.865 13.436 1.00 46.63 273 TRP A CA 1
ATOM 1636 C C . TRP A 1 123 ? 5.795 44.813 14.086 1.00 36.44 273 TRP A C 1
ATOM 1637 O O . TRP A 1 123 ? 5.040 45.469 13.367 1.00 40.06 273 TRP A O 1
ATOM 1658 N N . GLY A 1 124 ? 5.779 44.928 15.410 1.00 38.05 274 GLY A N 1
ATOM 1659 C CA . GLY A 1 124 ? 4.796 45.787 16.032 1.00 38.88 274 GLY A CA 1
ATOM 1660 C C . GLY A 1 124 ? 3.410 45.153 15.968 1.00 38.74 274 GLY A C 1
ATOM 1661 O O . GLY A 1 124 ? 3.257 43.932 15.978 1.00 37.20 274 GLY A O 1
ATOM 1665 N N . ASP A 1 125 ? 2.387 45.999 15.871 1.00 34.59 275 ASP A N 1
ATOM 1666 C CA . ASP A 1 125 ? 1.000 45.549 16.008 1.00 35.61 275 ASP A CA 1
ATOM 1667 C C . ASP A 1 125 ? 0.443 44.969 14.703 1.00 28.97 275 ASP A C 1
ATOM 1668 O O . ASP A 1 125 ? 0.673 45.500 13.611 1.00 27.72 275 ASP A O 1
ATOM 1677 N N . TYR A 1 126 ? -0.322 43.889 14.836 1.00 28.74 276 TYR A N 1
ATOM 1678 C CA . TYR A 1 126 ? -1.152 43.331 13.771 1.00 31.22 276 TYR A CA 1
ATOM 1679 C C . TYR A 1 126 ? -2.589 43.810 13.957 1.00 29.11 276 TYR A C 1
ATOM 1680 O O . TYR A 1 126 ? -3.142 43.690 15.054 1.00 27.88 276 TYR A O 1
ATOM 1698 N N . VAL A 1 127 ? -3.192 44.333 12.895 1.00 27.77 277 VAL A N 1
ATOM 1699 C CA . VAL A 1 127 ? -4.563 44.849 12.937 1.00 26.97 277 VAL A CA 1
ATOM 1700 C C . VAL A 1 127 ? -5.345 44.237 11.778 1.00 27.00 277 VAL A C 1
ATOM 1701 O O . VAL A 1 127 ? -4.848 44.194 10.647 1.00 28.14 277 VAL A O 1
ATOM 1714 N N . ILE A 1 128 ? -6.563 43.765 12.061 1.00 24.72 278 ILE A N 1
ATOM 1715 C CA . ILE A 1 128 ? -7.508 43.318 11.038 1.00 24.28 278 ILE A CA 1
ATOM 1716 C C . ILE A 1 128 ? -8.860 44.002 11.268 1.00 23.98 278 ILE A C 1
ATOM 1717 O O . ILE A 1 128 ? -9.381 43.996 12.387 1.00 23.09 278 ILE A O 1
ATOM 1733 N N . CYS A 1 129 ? -9.434 44.564 10.206 1.00 24.02 279 CYS A N 1
ATOM 1734 C CA . CYS A 1 129 ? -10.798 45.085 10.232 1.00 25.11 279 CYS A CA 1
ATOM 1735 C C . CYS A 1 129 ? -11.651 44.253 9.278 1.00 21.07 279 CYS A C 1
ATOM 1736 O O . CYS A 1 129 ? -11.234 43.976 8.149 1.00 22.81 279 CYS A O 1
ATOM 1743 N N . SER A 1 130 ? -12.843 43.861 9.733 1.00 22.29 280 SER A N 1
ATOM 1744 C CA . SER A 1 130 ? -13.819 43.110 8.947 1.00 22.13 280 SER A CA 1
ATOM 1745 C C . SER A 1 130 ? -15.043 43.981 8.639 1.00 21.86 280 SER A C 1
ATOM 1746 O O . SER A 1 130 ? -15.479 44.745 9.499 1.00 22.71 280 SER A O 1
ATOM 1754 N N . TYR A 1 131 ? -15.593 43.859 7.408 1.00 20.37 281 TYR A N 1
ATOM 1755 C CA . TYR A 1 131 ? -16.624 44.757 6.862 1.00 22.77 281 TYR A CA 1
ATOM 1756 C C . TYR A 1 131 ? -17.809 43.987 6.281 1.00 22.75 281 TYR A C 1
ATOM 1757 O O . TYR A 1 131 ? -17.630 42.928 5.660 1.00 17.73 281 TYR A O 1
ATOM 1775 N N . ASP A 1 132 ? -19.021 44.552 6.434 1.00 20.28 282 ASP A N 1
ATOM 1776 C CA . ASP A 1 132 ? -20.254 43.925 5.881 1.00 19.10 282 ASP A CA 1
ATOM 1777 C C . ASP A 1 132 ? -21.311 44.959 5.508 1.00 21.48 282 ASP A C 1
ATOM 1778 O O . ASP A 1 132 ? -21.534 45.904 6.277 1.00 19.17 282 ASP A O 1
ATOM 1787 N N . PRO A 1 133 ? -21.921 44.859 4.314 1.00 20.75 283 PRO A N 1
ATOM 1788 C CA . PRO A 1 133 ? -21.487 44.041 3.167 1.00 20.73 283 PRO A CA 1
ATOM 1789 C C . PRO A 1 133 ? -20.047 44.339 2.716 1.00 23.36 283 PRO A C 1
ATOM 1790 O O . PRO A 1 133 ? -19.521 45.426 2.993 1.00 20.64 283 PRO A O 1
ATOM 1801 N N . ALA A 1 134 ? -19.415 43.383 2.040 1.00 22.07 284 ALA A N 1
ATOM 1802 C CA . ALA A 1 134 ? -18.041 43.577 1.575 1.00 27.28 284 ALA A CA 1
ATOM 1803 C C . ALA A 1 134 ? -17.980 44.615 0.455 1.00 25.88 284 ALA A C 1
ATOM 1804 O O . ALA A 1 134 ? -18.951 44.833 -0.267 1.00 23.07 284 ALA A O 1
ATOM 1811 N N . GLY A 1 135 ? -16.825 45.285 0.331 1.00 26.31 285 GLY A N 1
ATOM 1812 C CA . GLY A 1 135 ? -16.565 46.185 -0.773 1.00 23.53 285 GLY A CA 1
ATOM 1813 C C . GLY A 1 135 ? -15.780 45.506 -1.886 1.00 26.43 285 GLY A C 1
ATOM 1814 O O . GLY A 1 135 ? -15.580 44.293 -1.892 1.00 22.84 285 GLY A O 1
ATOM 1818 N N . ASN A 1 136 ? -15.346 46.319 -2.854 1.00 25.97 286 ASN A N 1
ATOM 1819 C CA . ASN A 1 136 ? -14.476 45.883 -3.961 1.00 25.90 286 ASN A CA 1
ATOM 1820 C C . ASN A 1 136 ? -15.084 44.750 -4.807 1.00 31.45 286 ASN A C 1
ATOM 1821 O O . ASN A 1 136 ? -14.423 43.753 -5.118 1.00 24.29 286 ASN A O 1
ATOM 1832 N N . TYR A 1 137 ? -16.344 44.923 -5.223 1.00 31.44 287 TYR A N 1
ATOM 1833 C CA . TYR A 1 137 ? -16.965 44.058 -6.233 1.00 32.40 287 TYR A CA 1
ATOM 1834 C C . TYR A 1 137 ? -16.750 44.640 -7.633 1.00 33.12 287 TYR A C 1
ATOM 1835 O O . TYR A 1 137 ? -16.966 45.838 -7.865 1.00 27.35 287 TYR A O 1
ATOM 1853 N N . GLU A 1 138 ? -16.330 43.779 -8.565 1.00 31.97 288 GLU A N 1
ATOM 1854 C CA . GLU A 1 138 ? -16.058 44.193 -9.937 1.00 28.25 288 GLU A CA 1
ATOM 1855 C C . GLU A 1 138 ? -17.310 44.773 -10.590 1.00 30.98 288 GLU A C 1
ATOM 1856 O O . GLU A 1 138 ? -18.399 44.222 -10.467 1.00 30.80 288 GLU A O 1
ATOM 1868 N N . GLY A 1 139 ? -17.146 45.887 -11.297 1.00 29.45 289 GLY A N 1
ATOM 1869 C CA . GLY A 1 139 ? -18.255 46.544 -11.954 1.00 30.62 289 GLY A CA 1
ATOM 1870 C C . GLY A 1 139 ? -19.083 47.453 -11.077 1.00 36.1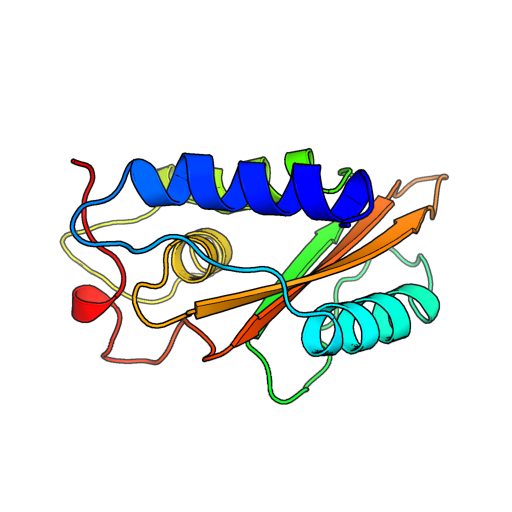7 289 GLY A C 1
ATOM 1871 O O . GLY A 1 139 ? -20.030 48.072 -11.583 1.00 35.63 289 GLY A O 1
ATOM 1875 N N . GLU A 1 140 ? -18.760 47.563 -9.784 1.00 35.58 290 GLU A N 1
ATOM 1876 C CA . GLU A 1 140 ? -19.536 48.355 -8.829 1.00 31.31 290 GLU A CA 1
ATOM 1877 C C . GLU A 1 140 ? -18.786 49.569 -8.279 1.00 30.52 290 GLU A C 1
ATOM 1878 O O . GLU A 1 140 ? -19.332 50.277 -7.421 1.00 26.70 290 GLU A O 1
ATOM 1890 N N . TYR A 1 141 ? -17.549 49.823 -8.725 1.00 27.76 291 TYR A N 1
ATOM 1891 C CA . TYR A 1 141 ? -16.727 50.864 -8.100 1.00 24.28 291 TYR A CA 1
ATOM 1892 C C . TYR A 1 141 ? -17.325 52.254 -8.286 1.00 26.88 291 TYR A C 1
ATOM 1893 O O . TYR A 1 141 ? -17.375 53.050 -7.339 1.00 26.13 291 TYR A O 1
ATOM 1911 N N . ALA A 1 142 ? -17.730 52.589 -9.509 1.00 28.48 292 ALA A N 1
ATOM 1912 C CA . ALA A 1 142 ? -18.245 53.929 -9.773 1.00 29.52 292 ALA A CA 1
ATOM 1913 C C . ALA A 1 142 ? -19.468 54.246 -8.924 1.00 31.66 292 ALA A C 1
ATOM 1914 O O . ALA A 1 142 ? -19.680 55.407 -8.559 1.00 29.48 292 ALA A O 1
ATOM 1921 N N . ASP A 1 143 ? -20.289 53.238 -8.608 1.00 29.32 293 ASP A N 1
ATOM 1922 C CA . ASP A 1 143 ? -21.455 53.453 -7.758 1.00 29.97 293 ASP A CA 1
ATOM 1923 C C . ASP A 1 143 ? -21.136 53.457 -6.259 1.00 35.78 293 ASP A C 1
ATOM 1924 O O . ASP A 1 143 ? -21.993 53.886 -5.479 1.00 28.13 293 ASP A O 1
ATOM 1933 N N . ASN A 1 144 ? -19.944 52.989 -5.818 1.00 22.29 294 ASN A N 1
ATOM 1934 C CA . ASN A 1 144 ? -19.653 52.903 -4.391 1.00 24.90 294 ASN A CA 1
ATOM 1935 C C . ASN A 1 144 ? -18.445 53.698 -3.921 1.00 22.07 294 ASN A C 1
ATOM 1936 O O . ASN A 1 144 ? -18.216 53.738 -2.712 1.00 22.90 294 ASN A O 1
ATOM 1947 N N . VAL A 1 145 ? -17.668 54.316 -4.818 1.00 23.93 295 VAL A N 1
ATOM 1948 C CA . VAL A 1 145 ? -16.479 55.088 -4.464 1.00 19.23 295 VAL A CA 1
ATOM 1949 C C . VAL A 1 145 ? -16.692 56.482 -5.047 1.00 21.26 295 VAL A C 1
ATOM 1950 O O . VAL A 1 145 ? -16.420 56.725 -6.224 1.00 24.66 295 VAL A O 1
ATOM 1963 N N . GLU A 1 146 ? -17.174 57.402 -4.228 1.00 24.06 296 GLU A N 1
ATOM 1964 C CA . GLU A 1 146 ? -17.614 58.740 -4.606 1.00 23.35 296 GLU A CA 1
ATOM 1965 C C . GLU A 1 146 ? -16.488 59.760 -4.463 1.00 25.89 296 GLU A C 1
ATOM 1966 O O . GLU A 1 146 ? -15.580 59.578 -3.647 1.00 23.89 296 GLU A O 1
ATOM 1978 N N . PRO A 1 147 ? -16.529 60.849 -5.235 1.00 26.40 297 PRO A N 1
ATOM 1979 C CA . PRO A 1 147 ? -15.502 61.893 -5.103 1.00 28.67 297 PRO A CA 1
ATOM 1980 C C . PRO A 1 147 ? -15.668 62.724 -3.831 1.00 28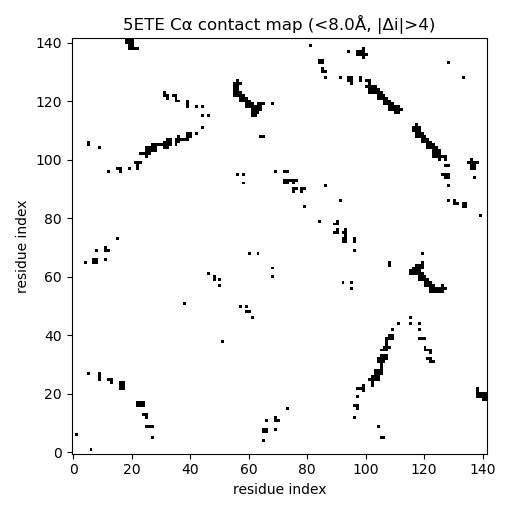.65 297 PRO A C 1
ATOM 1981 O O . PRO A 1 147 ? -16.653 62.639 -3.098 1.00 26.90 297 PRO A O 1
ATOM 1992 N N . LEU A 1 148 ? -14.652 63.550 -3.581 1.00 23.98 298 LEU A N 1
ATOM 1993 C CA . LEU A 1 148 ? -14.614 64.422 -2.414 1.00 24.32 298 LEU A CA 1
ATOM 1994 C C . LEU A 1 148 ? -15.709 65.476 -2.471 1.00 26.93 298 LEU A C 1
ATOM 1995 O O . LEU A 1 148 ? -15.978 66.057 -3.523 1.00 28.90 298 LEU A O 1
ATOM 2011 N N . ALA A 1 149 ? -16.296 65.757 -1.311 1.00 23.65 299 ALA A N 1
ATOM 2012 C CA . ALA A 1 149 ? -17.282 66.826 -1.156 1.00 27.14 299 ALA A CA 1
ATOM 2013 C C . ALA A 1 149 ? -16.562 68.164 -1.008 1.00 31.34 299 ALA A C 1
ATOM 2014 O O . ALA A 1 149 ? -15.348 68.196 -0.791 1.00 23.79 299 ALA A O 1
#

Sequence (142 aa):
DLSDFASSVLAEHNKKRALHKDTPALSWSDTLASYAQDYADNYDCSGTLTHSGGPYGENLALGYDGPAAVDAWYNEISNYDFSNPGFSSNTGHFTQVVWKSTTQVGCGIKTCGGAWGDYVICSYDPAGNYEGEYADNVEPLA

B-factor: mean 33.1, std 10.36, range [16.23, 102.63]

=== Feature glossary ===
Key to the feature types in this record:

— What the protein is —

Primary structure: the covalent order of the twenty standard amino acids along the backbone. Two proteins with the same sequence will (almost always) fold to the same structure; two with 30% identity often share a fold but not the details.

Database cross-references. InterPro integrates a dozen domain/family signature databases into unified entries with residue-range hits. GO terms attach function/process/location labels with evidence codes. CATH codes position the fold in a four-level structural taxonomy. Organism is the NCBI-taxonomy species name.

— Where its atoms are —

The mmCIF block holds the 3D Cartesian coordinates of each backbone atom (N, Cα, C, O) in ångströms. mmCIF is the PDB's canonical archive format — a tagged-loop text representation of the atomic model.

Six rendered views show the 3D structure from the faces of a cube — i.e. along ±x, ±y, ±z. Rendering representation is drawn randomly per protein from cartoon (secondary-structure ribbons), sticks (backbone bonds), or molecular surface; coloring is either N→C rainbow (blue at the N-terminus through red at the C-terminus) or one color per chain.

— Local backbone conformation —

DSSP 8-state secondary structure assigns each residue one of H (α-helix), G (3₁₀-helix), I (π-helix), E (extended β-strand), B (isolated β-bridge), T (hydrogen-bonded turn), S (bend), or '-' (coil). The assignment is computed from backbone hydrogen-bond geometry via the Kabsch–Sander algorithm.

P-SEA three-state annotation labels each residue as helix, strand, or coil based purely on the geometry of the Cα trace. It serves as a fallback when the full backbone (and thus DSSP) is unavailable.

The φ/ψ torsion pair specifies the backbone conformation at each residue. φ rotates about the N–Cα bond, ψ about the Cα–C bond. Steric clashes forbid most of the (φ, ψ) plane — the allowed regions (α-helix basin, β-sheet basin, left-handed helix) are the Ramachandran-allowed regions.

— Global shape and packing —

The geometric summary reports three shape descriptors. Rg (radius of gyration) measures how spread out the Cα atoms are about their centre of mass; compact globular proteins have small Rg, elongated or unfolded ones large. Cα contacts (<8 Å, |i−j|>4) count long-range residue pairs in spatial proximity — high for tightly packed folds, near zero for rods or random coil. The bounding-box extents give the protein's footprint along x, y, z in Å.

Accessible surface area quantifies burial. A residue with SASA near zero is packed into the hydrophobic core; one with SASA >100 Å² sits on the surface. Computed here via the Shrake–Rupley numerical algorithm with a 1.4 Å probe.

Plot images: a contact map (which residues are close in 3D, as an N×N binary image), a Ramachandran scatter (backbone torsion angles, revealing secondary-structure composition at a glance), and — for AlphaFold structures — a PAE heatmap (pairwise prediction confidence).

— Structural neighborhood —

The Foldseek 3Di string encodes local tertiary geometry as a 20-letter alphabet — one character per residue — derived from the relative positions of nearby Cα atoms. Unlike the amino-acid sequence, 3Di is a direct function of the 3D structure, so two proteins with the same fold have similar 3Di strings even at low sequence identity.

Nearest PDB neighbors are the top structural matches found by Foldseek when searching this structure against the entire Protein Data Bank. Each hit reports a TM-score (0 to 1; >0.5 almost always implies the same fold) and an E-value. These are *structural* homologs — they may share no detectable sequence similarity.

— Confidence and disorder —

For AlphaFold models, the B-factor field carries pLDDT — the model's own estimate of local accuracy on a 0–100 scale. Regions with pLDDT<50 should be treated as essentially unmodeled; they often correspond to intrinsically disordered segments.

B-factor (Debye–Waller factor) reflects atomic displacement in the crystal lattice. It is an experimental observable (units Å²), not a prediction; low values mean the atom is pinned down, high values mean it moves or is heterogeneous across the crystal.

Predicted aligned error is AlphaFold's pairwise confidence. Unlike pLDDT (per-residue), PAE is per-residue-pair and captures whether two parts of the structure are correctly placed relative to each other. Units are ångströms of expected positional error.